Protein AF-A0A535ZJK9-F1 (afdb_monomer)

Sequence (63 aa)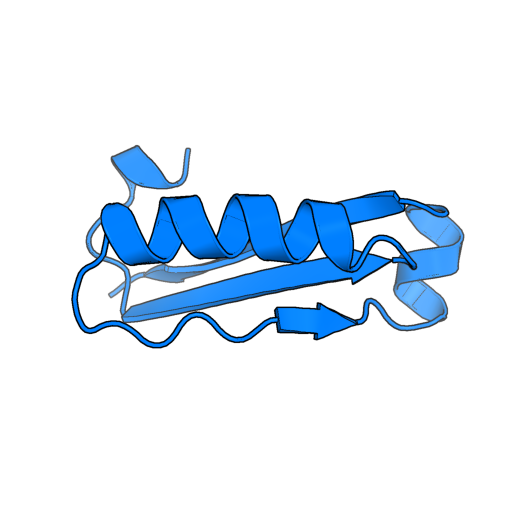:
YFRGELPVEHVAVMHAQAPDEAEAIAKGLRELLPGQEIPIGKIGCVLGTHTGPKALGVVYIKK

Solvent-accessible surface area (backbone atoms only — not comparable to full-atom values): 3731 Å² total; per-residue (Å²): 110,74,84,83,53,61,71,56,73,45,48,35,30,33,18,18,94,30,66,69,65,37,50,57,52,39,51,56,47,41,71,74,40,74,93,55,76,64,52,78,46,74,52,51,69,75,61,29,72,76,60,34,80,60,33,72,45,81,50,71,40,68,110

Foldseek 3Di:
DVVVQPPFPAKEKEFAQCVVVSVVVQVVVCVVPPPHDYYYYYDDPVVCVVQDHGDMDMDTHGD

Mean predicted aligned error: 2.48 Å

pLDDT: mean 95.69, std 4.1, range [75.62, 98.62]

Radius of gyration: 12.0 Å; Cα contacts (8 Å, |Δi|>4): 9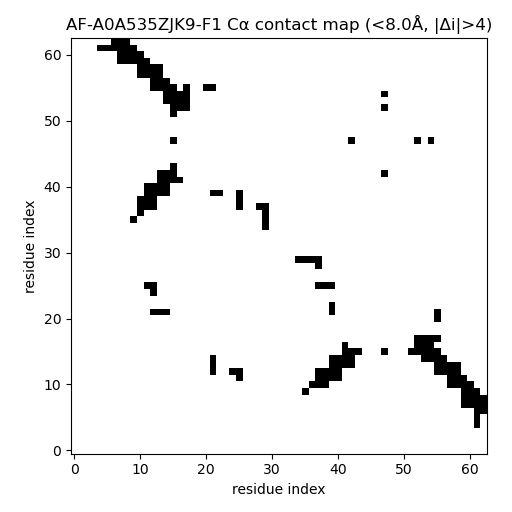2; chains: 1; bounding box: 32×17×28 Å

Structure (mmCIF, N/CA/C/O backbone):
data_AF-A0A535ZJK9-F1
#
_entry.id   AF-A0A535ZJK9-F1
#
loop_
_atom_site.group_PDB
_atom_site.id
_atom_site.type_symbol
_atom_site.label_atom_id
_atom_site.label_alt_id
_atom_site.label_comp_id
_atom_site.label_asym_id
_atom_site.label_entity_id
_atom_site.label_seq_id
_atom_site.pdbx_PDB_ins_code
_atom_site.Cartn_x
_atom_site.Cartn_y
_atom_site.Cartn_z
_atom_site.occupancy
_atom_site.B_iso_or_equiv
_atom_site.auth_seq_id
_atom_site.auth_comp_id
_atom_site.auth_asym_id
_atom_site.auth_atom_id
_atom_site.pdbx_PDB_model_num
ATOM 1 N N . TYR A 1 1 ? 7.553 -6.740 14.444 1.00 75.62 1 TYR A N 1
ATOM 2 C CA . TYR A 1 1 ? 7.672 -5.311 14.778 1.00 75.62 1 TYR A CA 1
ATOM 3 C C . TYR A 1 1 ? 6.331 -4.603 14.655 1.00 75.62 1 TYR A C 1
ATOM 5 O O . TYR A 1 1 ? 5.672 -4.559 15.677 1.00 75.62 1 TYR A O 1
ATOM 13 N N . PHE A 1 2 ? 5.836 -4.218 13.470 1.00 88.50 2 PHE A N 1
ATOM 14 C CA . PHE A 1 2 ? 4.570 -3.464 13.310 1.00 88.50 2 PHE A CA 1
ATOM 15 C C . PHE A 1 2 ? 3.388 -3.893 14.210 1.00 88.50 2 PHE A C 1
ATOM 17 O O . PHE A 1 2 ? 2.895 -3.098 14.999 1.00 88.50 2 PHE A O 1
ATOM 24 N N . ARG A 1 3 ? 2.959 -5.166 14.149 1.00 88.25 3 ARG A N 1
ATOM 25 C CA . ARG A 1 3 ? 1.803 -5.665 14.928 1.00 88.25 3 ARG A CA 1
ATOM 26 C C . ARG A 1 3 ? 1.954 -5.509 16.446 1.00 88.25 3 ARG A C 1
ATOM 28 O O . ARG A 1 3 ? 0.954 -5.350 17.130 1.00 88.25 3 ARG A O 1
ATOM 35 N N . GLY A 1 4 ? 3.183 -5.574 16.960 1.0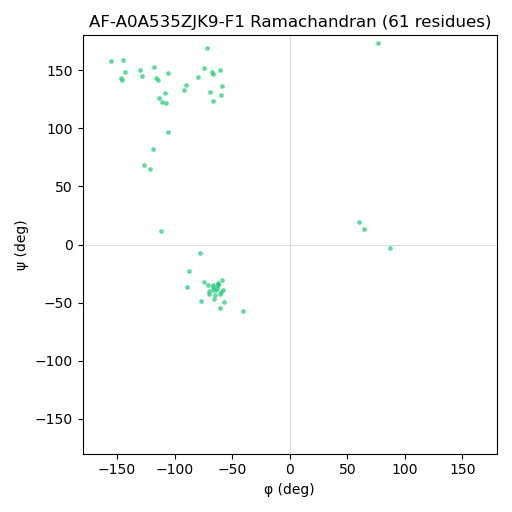0 91.44 4 GLY A N 1
ATOM 36 C CA . GLY A 1 4 ? 3.466 -5.398 18.388 1.00 91.44 4 GLY A CA 1
ATOM 37 C C . GLY A 1 4 ? 3.461 -3.935 18.830 1.00 91.44 4 GLY A C 1
ATOM 38 O O . GLY A 1 4 ? 3.558 -3.664 20.018 1.00 91.44 4 GLY A O 1
ATOM 39 N N . GLU A 1 5 ? 3.358 -3.005 17.882 1.00 90.50 5 GLU A N 1
ATOM 40 C CA . GLU A 1 5 ? 3.340 -1.564 18.127 1.00 90.50 5 GLU A CA 1
ATOM 41 C C . GLU A 1 5 ? 1.976 -0.936 17.813 1.00 90.50 5 GLU A C 1
ATOM 43 O O . GLU A 1 5 ? 1.851 0.285 17.763 1.00 90.50 5 GLU A O 1
ATOM 48 N N . LEU A 1 6 ? 0.950 -1.769 17.612 1.00 91.44 6 LEU A N 1
ATOM 49 C CA . LEU A 1 6 ? -0.432 -1.315 17.548 1.00 91.44 6 LEU A CA 1
ATOM 50 C C . LEU A 1 6 ? -0.899 -0.801 18.928 1.00 91.44 6 LEU A C 1
ATOM 52 O O . LEU A 1 6 ? -0.495 -1.359 19.949 1.00 91.44 6 LEU A O 1
ATOM 56 N N . PRO A 1 7 ? -1.802 0.198 18.972 1.00 92.44 7 PRO A N 1
ATOM 57 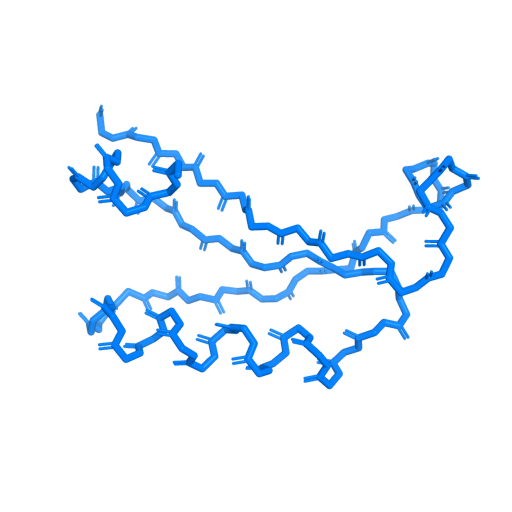C CA . PRO A 1 7 ? -2.392 0.895 17.826 1.00 92.44 7 PRO A CA 1
ATOM 58 C C . PRO A 1 7 ? -1.457 1.963 17.232 1.00 92.44 7 PRO A C 1
ATOM 60 O O . PRO A 1 7 ? -0.778 2.684 17.958 1.00 92.44 7 PRO A O 1
ATOM 63 N N . VAL A 1 8 ? -1.494 2.117 15.908 1.00 93.88 8 VAL A N 1
ATOM 64 C CA . VAL A 1 8 ? -0.797 3.192 15.180 1.00 93.88 8 VAL A CA 1
ATOM 65 C C . VAL A 1 8 ? -1.797 4.247 14.703 1.00 93.88 8 VAL A C 1
ATOM 67 O O . VAL A 1 8 ? -2.949 3.923 14.410 1.00 93.88 8 VAL A O 1
ATOM 70 N N . GLU A 1 9 ? -1.372 5.505 14.644 1.00 94.88 9 GLU A N 1
ATOM 71 C CA . GLU A 1 9 ? -2.176 6.633 14.161 1.00 94.88 9 GLU A CA 1
ATOM 72 C C . GLU A 1 9 ? -2.260 6.642 12.630 1.00 94.88 9 GLU A C 1
ATOM 74 O O . GLU A 1 9 ? -3.352 6.685 12.061 1.00 94.88 9 GLU A O 1
ATOM 79 N N . HIS A 1 10 ? -1.109 6.502 11.969 1.00 96.06 10 HIS A N 1
ATOM 80 C CA . HIS A 1 10 ? -0.988 6.465 10.513 1.00 96.06 10 HIS A CA 1
ATOM 81 C C . HIS A 1 10 ? -0.153 5.274 10.065 1.00 96.06 10 HIS A C 1
ATOM 83 O O . HIS A 1 10 ? 0.776 4.865 10.762 1.00 96.06 10 HIS A O 1
ATOM 89 N N . VAL A 1 11 ? -0.445 4.758 8.873 1.00 97.50 11 VAL A N 1
ATOM 90 C CA . VAL A 1 11 ? 0.326 3.698 8.220 1.00 97.50 11 VAL A CA 1
ATOM 91 C C . VAL A 1 11 ? 0.303 3.899 6.703 1.00 97.50 11 VAL A C 1
ATOM 93 O O . VAL A 1 11 ? -0.706 4.325 6.154 1.00 97.50 11 VAL A O 1
ATOM 96 N N . ALA A 1 12 ? 1.406 3.605 6.019 1.00 98.31 12 ALA A N 1
ATOM 97 C CA . ALA A 1 12 ? 1.503 3.643 4.561 1.00 98.31 12 ALA A CA 1
ATOM 98 C C . ALA A 1 12 ? 2.433 2.541 4.040 1.00 98.31 12 ALA A C 1
ATOM 100 O O . ALA A 1 12 ? 3.309 2.052 4.763 1.00 98.31 12 ALA A O 1
ATOM 101 N N . VAL A 1 13 ? 2.267 2.182 2.766 1.00 98.56 13 VAL A N 1
ATOM 102 C CA . VAL A 1 13 ? 3.171 1.273 2.050 1.00 98.56 13 VAL A CA 1
ATOM 103 C C . VAL A 1 13 ? 3.985 2.066 1.036 1.00 98.56 13 VAL A C 1
ATOM 105 O O . VAL A 1 13 ? 3.441 2.832 0.251 1.00 98.56 13 VAL A O 1
ATOM 108 N N . MET A 1 14 ? 5.299 1.879 1.036 1.00 98.50 14 MET A N 1
ATOM 109 C CA . MET A 1 14 ? 6.231 2.523 0.114 1.00 98.50 14 MET A CA 1
ATOM 110 C C . MET A 1 14 ? 6.873 1.478 -0.797 1.00 98.50 14 MET A C 1
ATOM 112 O O . MET A 1 14 ? 7.208 0.390 -0.331 1.00 98.50 14 MET A O 1
ATOM 116 N N . HIS A 1 15 ? 7.090 1.801 -2.075 1.00 98.62 15 HIS A N 1
ATOM 117 C CA . HIS A 1 15 ? 7.717 0.868 -3.018 1.00 98.62 15 HIS A CA 1
ATOM 118 C C . HIS A 1 15 ? 8.656 1.529 -4.036 1.00 98.62 15 HIS A C 1
ATOM 120 O O . HIS A 1 15 ? 8.416 2.643 -4.500 1.00 98.62 15 HIS A O 1
ATOM 126 N N . ALA A 1 16 ? 9.702 0.815 -4.452 1.00 98.31 16 ALA A N 1
ATOM 127 C CA . ALA A 1 16 ? 10.573 1.189 -5.565 1.00 98.31 16 ALA A CA 1
ATOM 128 C C . ALA A 1 16 ? 10.270 0.303 -6.783 1.00 98.31 16 ALA A C 1
ATOM 130 O O . ALA A 1 16 ? 10.759 -0.815 -6.881 1.00 98.31 16 ALA A O 1
ATOM 131 N N . GLN A 1 17 ? 9.448 0.785 -7.722 1.00 97.44 17 GLN A N 1
ATOM 132 C CA . GLN A 1 17 ? 9.099 0.059 -8.965 1.00 97.44 17 GLN A CA 1
ATOM 133 C C . GLN A 1 17 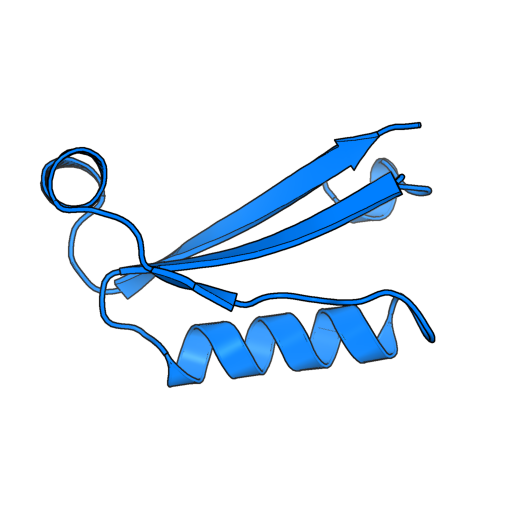? 8.407 -1.310 -8.762 1.00 97.44 17 GLN A C 1
ATOM 135 O O . GLN A 1 17 ? 8.372 -2.111 -9.686 1.00 97.44 17 GLN A O 1
ATOM 140 N N . ALA A 1 18 ? 7.833 -1.556 -7.582 1.00 98.31 18 ALA A N 1
ATOM 141 C CA . ALA A 1 18 ? 7.069 -2.767 -7.243 1.00 98.31 18 ALA A CA 1
ATOM 142 C C . ALA A 1 18 ? 5.615 -2.457 -6.808 1.00 98.31 18 ALA A C 1
ATOM 144 O O . ALA A 1 18 ? 5.303 -2.559 -5.623 1.00 98.31 18 ALA A O 1
ATOM 145 N N . PRO A 1 19 ? 4.756 -1.924 -7.703 1.00 98.31 19 PRO A N 1
ATOM 146 C CA . PRO A 1 19 ? 3.396 -1.512 -7.338 1.00 98.31 19 PRO A CA 1
ATOM 147 C C . PRO A 1 19 ? 2.500 -2.696 -6.950 1.00 98.31 19 PRO A C 1
ATOM 149 O O . PRO A 1 19 ? 1.713 -2.576 -6.016 1.00 98.31 19 PRO A O 1
ATOM 152 N N . ASP A 1 20 ? 2.656 -3.845 -7.607 1.00 98.44 20 ASP A N 1
ATOM 153 C CA . ASP A 1 20 ? 1.810 -5.019 -7.373 1.00 98.44 20 ASP A CA 1
ATOM 154 C C . ASP A 1 20 ? 2.097 -5.642 -5.999 1.00 98.44 20 ASP A C 1
ATOM 156 O O . ASP A 1 20 ? 1.182 -5.964 -5.238 1.00 98.44 20 ASP A O 1
ATOM 160 N N . GLU A 1 21 ? 3.376 -5.750 -5.629 1.00 98.62 21 GLU A N 1
ATOM 161 C CA . GLU A 1 21 ? 3.780 -6.223 -4.307 1.00 98.62 21 GLU A CA 1
ATOM 162 C C . GLU A 1 21 ? 3.364 -5.242 -3.199 1.00 98.62 21 GLU A C 1
ATOM 164 O O . GLU A 1 21 ? 2.973 -5.663 -2.107 1.00 98.62 21 GLU A O 1
ATOM 169 N N . ALA A 1 22 ? 3.394 -3.935 -3.480 1.00 98.62 22 ALA A N 1
ATOM 170 C CA . ALA A 1 22 ? 2.919 -2.912 -2.553 1.00 98.62 22 ALA A CA 1
ATOM 171 C C . ALA A 1 22 ? 1.410 -3.024 -2.301 1.00 98.62 22 ALA A C 1
ATOM 173 O O . ALA A 1 22 ? 0.972 -2.955 -1.151 1.00 98.62 22 ALA A O 1
ATOM 174 N N . GLU A 1 23 ? 0.622 -3.251 -3.354 1.00 98.62 23 GLU A N 1
ATOM 175 C CA . GLU A 1 23 ? -0.825 -3.444 -3.252 1.00 98.62 23 GLU A CA 1
ATOM 176 C C . GLU A 1 23 ? -1.166 -4.714 -2.462 1.00 98.62 23 GLU A C 1
ATOM 178 O O . GLU A 1 23 ? -2.064 -4.697 -1.618 1.00 98.62 23 GLU A O 1
ATOM 183 N N . ALA A 1 24 ? -0.405 -5.799 -2.646 1.00 98.56 24 ALA A N 1
ATOM 184 C CA . ALA A 1 24 ? -0.580 -7.024 -1.867 1.00 98.56 24 ALA A CA 1
ATOM 185 C C . ALA A 1 24 ? -0.362 -6.793 -0.359 1.00 98.56 24 ALA A C 1
ATOM 187 O O . ALA A 1 24 ? -1.149 -7.268 0.466 1.00 98.56 24 ALA A O 1
ATOM 188 N N . ILE A 1 25 ? 0.668 -6.023 0.013 1.00 98.19 25 ILE A N 1
ATOM 189 C CA . ILE A 1 25 ? 0.912 -5.637 1.412 1.00 98.19 25 ILE A CA 1
ATOM 190 C C . ILE A 1 25 ? -0.213 -4.731 1.921 1.00 98.19 25 ILE A C 1
ATOM 192 O O . ILE A 1 25 ? -0.745 -4.964 3.009 1.00 98.19 25 ILE A O 1
ATOM 196 N N . ALA A 1 26 ? -0.601 -3.718 1.141 1.00 98.12 26 ALA A N 1
ATOM 197 C CA . ALA A 1 26 ? -1.649 -2.778 1.519 1.00 98.12 26 ALA A CA 1
ATOM 198 C C . ALA A 1 26 ? -2.987 -3.488 1.752 1.00 98.12 26 ALA A C 1
ATOM 200 O O . ALA A 1 26 ? -3.664 -3.197 2.735 1.00 98.12 26 ALA A O 1
ATOM 201 N N . LYS A 1 27 ? -3.340 -4.473 0.918 1.00 98.06 27 LYS A N 1
ATOM 202 C CA . LYS A 1 27 ? -4.525 -5.314 1.115 1.00 98.06 27 LYS A CA 1
ATOM 203 C C . LYS A 1 27 ? -4.503 -6.014 2.476 1.00 98.06 27 LYS A C 1
ATOM 205 O O . LYS A 1 27 ? -5.471 -5.904 3.223 1.00 98.06 27 LYS A O 1
ATOM 210 N N . GLY A 1 28 ? -3.390 -6.657 2.834 1.00 97.19 28 GLY A N 1
ATOM 211 C CA . GLY A 1 28 ? -3.251 -7.307 4.141 1.00 97.19 28 GLY A CA 1
ATOM 212 C C . GLY A 1 28 ? -3.337 -6.325 5.317 1.00 97.19 28 GLY A C 1
ATOM 213 O O . GLY A 1 28 ? -3.879 -6.660 6.369 1.00 97.19 28 GLY A O 1
ATOM 214 N N . LEU A 1 29 ? -2.844 -5.094 5.146 1.00 96.94 29 LEU A N 1
ATOM 215 C CA . LEU A 1 29 ? -2.982 -4.039 6.154 1.00 96.94 29 LEU A CA 1
ATOM 216 C C . LEU A 1 29 ? -4.425 -3.537 6.279 1.00 96.94 29 LEU A C 1
ATOM 218 O O . LEU A 1 29 ? -4.878 -3.340 7.401 1.00 96.94 29 LEU A O 1
ATOM 222 N N . ARG A 1 30 ? -5.163 -3.387 5.171 1.00 97.06 30 ARG A N 1
ATOM 223 C CA . ARG A 1 30 ? -6.589 -3.001 5.187 1.00 97.06 30 ARG A CA 1
ATOM 224 C C . ARG A 1 30 ? -7.459 -4.048 5.881 1.00 97.06 30 ARG A C 1
ATOM 226 O O . ARG A 1 30 ? -8.387 -3.687 6.594 1.00 97.06 30 ARG A O 1
ATOM 233 N N . GLU A 1 31 ? -7.148 -5.331 5.700 1.00 96.50 31 GLU A N 1
ATOM 234 C CA . GLU A 1 31 ? -7.816 -6.429 6.414 1.00 96.50 31 GLU A CA 1
ATOM 235 C C . GLU A 1 31 ? -7.503 -6.405 7.920 1.00 96.50 31 GLU A C 1
ATOM 237 O O . GLU A 1 31 ? -8.383 -6.647 8.744 1.00 96.50 31 GLU A O 1
ATOM 242 N N . LEU A 1 32 ? -6.259 -6.084 8.290 1.00 94.94 32 LEU A N 1
ATOM 243 C CA . LEU A 1 32 ? -5.820 -6.002 9.686 1.00 94.94 32 LEU A CA 1
ATOM 244 C C . LEU A 1 32 ? -6.341 -4.748 10.414 1.00 94.94 32 LEU A C 1
ATOM 246 O O . LEU A 1 32 ? -6.539 -4.790 11.628 1.00 94.94 32 LEU A O 1
ATOM 250 N N . LEU A 1 33 ? -6.517 -3.638 9.695 1.00 94.94 33 LEU A N 1
ATOM 251 C CA . LEU A 1 33 ? -6.844 -2.309 10.223 1.00 94.94 33 LEU A CA 1
ATOM 252 C C . LEU A 1 33 ? -8.090 -1.762 9.511 1.00 94.94 33 LEU A C 1
ATOM 254 O O . LEU A 1 33 ? -7.998 -0.817 8.719 1.00 94.94 33 LEU A O 1
ATOM 258 N N . PRO A 1 34 ? -9.264 -2.369 9.753 1.00 93.94 34 PRO A N 1
ATOM 259 C CA . PRO A 1 34 ? -10.484 -1.993 9.058 1.00 93.94 34 PRO A CA 1
ATOM 260 C C . PRO A 1 34 ? -10.828 -0.521 9.314 1.00 93.94 34 PRO A C 1
ATOM 262 O O . PRO A 1 34 ? -10.890 -0.071 10.457 1.00 93.94 34 PRO A O 1
ATOM 265 N N . GLY A 1 35 ? -11.068 0.223 8.233 1.00 92.06 35 GLY A N 1
ATOM 266 C CA . GLY A 1 35 ? -11.441 1.641 8.277 1.00 92.06 35 GLY A CA 1
ATOM 267 C C . GLY A 1 35 ? -10.271 2.629 8.313 1.00 92.06 35 GLY A C 1
ATOM 268 O O . GLY A 1 35 ? -10.518 3.830 8.265 1.00 92.06 35 GLY A O 1
ATOM 269 N N . GLN A 1 36 ? -9.019 2.163 8.361 1.00 95.25 36 GLN A N 1
ATOM 270 C CA . GLN A 1 36 ? -7.848 3.035 8.253 1.00 95.25 36 GL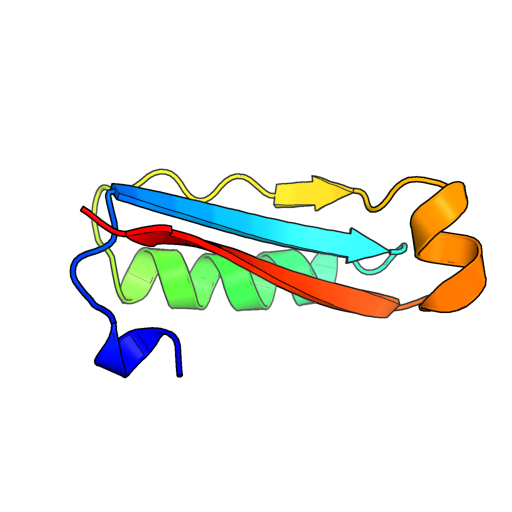N A CA 1
ATOM 271 C C . GLN A 1 36 ? -7.423 3.184 6.784 1.00 95.25 36 GLN A C 1
ATOM 273 O O . GLN A 1 36 ? -7.391 2.209 6.029 1.00 95.25 36 GLN A O 1
ATOM 278 N N . GLU A 1 37 ? -7.091 4.405 6.362 1.00 96.19 37 GLU A N 1
ATOM 279 C CA . GLU A 1 37 ? -6.523 4.630 5.032 1.00 96.19 37 GLU A CA 1
ATOM 280 C C . GLU A 1 37 ? -5.105 4.058 4.953 1.00 96.19 37 GLU A C 1
ATOM 282 O O . GLU A 1 37 ? -4.268 4.330 5.811 1.00 96.19 37 GLU A O 1
ATOM 287 N N . ILE A 1 38 ? -4.836 3.288 3.893 1.00 98.19 38 ILE A N 1
ATOM 288 C CA . ILE A 1 38 ? -3.518 2.710 3.607 1.00 98.19 38 ILE A CA 1
ATOM 289 C C . ILE A 1 38 ? -3.028 3.264 2.258 1.00 98.19 38 ILE A C 1
ATOM 291 O O . ILE A 1 38 ? -3.242 2.619 1.220 1.00 98.19 38 ILE A O 1
ATOM 295 N N . PRO A 1 39 ? -2.436 4.474 2.228 1.00 98.25 39 PRO A N 1
ATOM 296 C CA . PRO A 1 39 ? -1.860 5.035 1.016 1.00 98.25 39 PRO A CA 1
ATOM 297 C C . PRO A 1 39 ? -0.637 4.234 0.565 1.00 98.25 39 PRO A C 1
ATOM 299 O O . PRO A 1 39 ? 0.141 3.719 1.376 1.00 98.25 39 PRO A O 1
ATOM 302 N N . ILE A 1 40 ? -0.462 4.167 -0.754 1.00 98.62 40 ILE A N 1
ATOM 303 C CA . ILE A 1 40 ? 0.709 3.573 -1.396 1.00 98.62 40 ILE A CA 1
ATOM 304 C C . ILE A 1 40 ? 1.522 4.690 -2.043 1.00 98.62 40 ILE A C 1
AT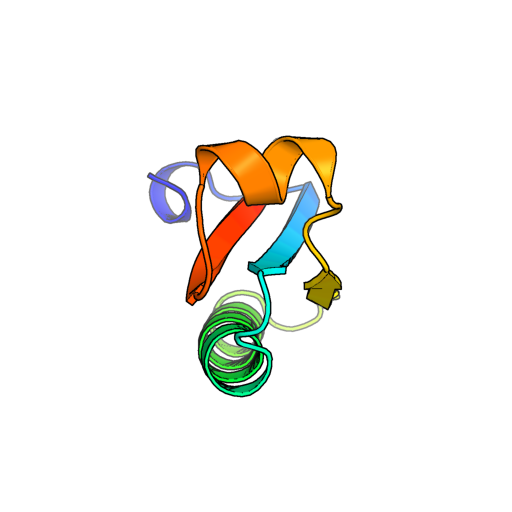OM 306 O O . ILE A 1 40 ? 1.009 5.440 -2.873 1.00 98.62 40 ILE A O 1
ATOM 310 N N . GLY A 1 41 ? 2.788 4.808 -1.654 1.00 98.12 41 GLY A N 1
ATOM 311 C CA . GLY A 1 41 ? 3.713 5.825 -2.142 1.00 98.12 41 GLY A CA 1
ATOM 312 C C . GLY A 1 41 ? 4.915 5.231 -2.870 1.00 98.12 41 GLY A C 1
ATOM 313 O O . GLY A 1 41 ? 5.363 4.117 -2.599 1.00 98.12 41 GLY A O 1
ATOM 314 N N . LYS A 1 42 ? 5.488 6.004 -3.793 1.00 98.19 42 LYS A N 1
ATOM 315 C CA . LYS A 1 42 ? 6.694 5.609 -4.526 1.00 98.19 42 LYS A CA 1
ATOM 316 C C . LYS A 1 42 ? 7.947 6.117 -3.815 1.00 98.19 42 LYS A C 1
ATOM 318 O O . LYS A 1 42 ? 8.047 7.292 -3.470 1.00 98.19 42 LYS A O 1
ATOM 323 N N . ILE A 1 43 ? 8.930 5.240 -3.649 1.00 98.12 43 ILE A N 1
ATOM 324 C CA . ILE A 1 43 ? 10.271 5.587 -3.183 1.00 98.12 43 ILE A CA 1
ATOM 325 C C . ILE A 1 43 ? 10.957 6.447 -4.256 1.00 98.12 43 ILE A C 1
ATOM 327 O O . ILE A 1 43 ? 11.070 6.051 -5.418 1.00 98.12 43 ILE A O 1
ATOM 331 N N . GLY A 1 44 ? 11.396 7.644 -3.858 1.00 96.25 44 GLY A N 1
ATOM 332 C CA . GLY A 1 44 ? 12.104 8.589 -4.726 1.00 96.25 44 GLY A CA 1
ATOM 333 C C . GLY A 1 44 ? 13.536 8.157 -5.063 1.00 96.25 44 GL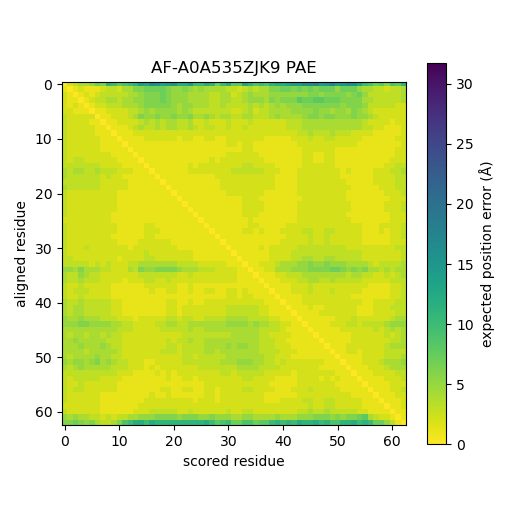Y A C 1
ATOM 334 O O . GLY A 1 44 ? 14.086 7.242 -4.453 1.00 96.25 44 GLY A O 1
ATOM 335 N N . CYS A 1 45 ? 14.163 8.847 -6.020 1.00 95.19 45 CYS A N 1
ATOM 336 C CA . CYS A 1 45 ? 15.465 8.470 -6.586 1.00 95.19 45 CYS A CA 1
ATOM 337 C C . CYS A 1 45 ? 16.597 8.364 -5.553 1.00 95.19 45 CYS A C 1
ATOM 339 O O . CYS A 1 45 ? 17.397 7.435 -5.633 1.00 95.19 45 CYS A O 1
ATOM 341 N N . VAL A 1 46 ? 16.647 9.263 -4.567 1.00 97.31 46 VAL A N 1
ATOM 342 C CA . VAL A 1 46 ? 17.697 9.267 -3.535 1.00 97.31 46 VAL A CA 1
ATOM 343 C C . VAL A 1 46 ? 17.669 7.959 -2.748 1.00 97.31 46 VAL A C 1
ATOM 345 O O . VAL A 1 46 ? 18.650 7.222 -2.721 1.00 97.31 46 VAL A O 1
ATOM 348 N N . LEU A 1 47 ? 16.515 7.610 -2.179 1.00 95.94 47 LEU A N 1
ATOM 349 C CA . LEU A 1 47 ? 16.373 6.382 -1.401 1.00 95.94 47 LEU A CA 1
ATOM 350 C C . LEU A 1 47 ? 16.409 5.131 -2.298 1.00 95.94 47 LEU A C 1
ATOM 352 O O . LEU A 1 47 ? 16.985 4.111 -1.921 1.00 95.94 47 LEU A O 1
ATOM 356 N N . GLY A 1 48 ? 15.862 5.222 -3.513 1.00 95.75 48 GLY A N 1
ATOM 357 C CA . GLY A 1 48 ? 15.888 4.151 -4.510 1.00 95.75 48 GLY A CA 1
ATOM 358 C C . GLY A 1 48 ? 17.299 3.768 -4.961 1.00 95.75 48 GLY A C 1
ATOM 359 O O . GLY A 1 48 ? 17.559 2.592 -5.185 1.00 95.75 48 GLY A O 1
ATOM 360 N N . THR A 1 49 ? 18.235 4.723 -5.023 1.00 96.81 49 THR A N 1
ATOM 361 C CA . THR A 1 49 ? 19.641 4.458 -5.393 1.00 96.81 49 THR A CA 1
ATOM 362 C C . THR A 1 49 ? 20.322 3.513 -4.403 1.00 96.81 49 THR A C 1
ATOM 364 O O . THR A 1 49 ? 21.133 2.682 -4.798 1.00 96.81 49 THR A O 1
ATOM 367 N N . HIS A 1 50 ? 19.970 3.611 -3.120 1.00 97.44 50 HIS A N 1
ATOM 368 C CA . HIS A 1 50 ? 20.555 2.782 -2.066 1.00 97.44 50 HIS A CA 1
ATOM 369 C C . HIS A 1 50 ? 19.798 1.473 -1.843 1.00 97.44 50 HIS A C 1
ATOM 371 O O . HIS A 1 50 ? 20.407 0.454 -1.537 1.00 97.44 50 HIS A O 1
ATOM 377 N N . THR A 1 51 ? 18.471 1.505 -1.963 1.00 96.88 51 THR A N 1
ATOM 378 C CA . THR A 1 51 ? 17.609 0.348 -1.671 1.00 96.88 51 THR A CA 1
ATOM 379 C C . THR A 1 51 ? 17.414 -0.575 -2.874 1.00 96.88 51 THR A C 1
ATOM 381 O O . THR A 1 51 ? 17.139 -1.759 -2.695 1.00 96.88 51 THR A O 1
ATOM 384 N N . GLY A 1 52 ? 17.608 -0.055 -4.087 1.00 95.56 52 GLY A N 1
ATOM 385 C CA . GLY A 1 52 ? 17.458 -0.783 -5.339 1.00 95.56 52 GLY A CA 1
ATOM 386 C C . GLY A 1 52 ? 15.998 -0.997 -5.772 1.00 95.56 52 GLY A C 1
ATOM 387 O O . GLY A 1 52 ? 15.051 -0.666 -5.050 1.00 95.56 52 GLY A O 1
ATOM 388 N N . PRO A 1 53 ? 15.790 -1.544 -6.985 1.00 96.19 53 PRO A N 1
ATOM 389 C CA . PRO A 1 53 ? 14.467 -1.922 -7.466 1.00 96.19 53 PRO A CA 1
ATOM 390 C C . PRO A 1 53 ? 13.812 -2.971 -6.566 1.00 96.19 53 PRO A C 1
ATOM 392 O O . PRO A 1 53 ? 14.483 -3.819 -5.983 1.00 96.19 53 PRO A O 1
ATOM 395 N N . LYS A 1 54 ? 12.481 -2.945 -6.514 1.00 97.00 54 LYS A N 1
ATOM 396 C CA . LYS A 1 54 ? 11.630 -3.817 -5.693 1.00 97.00 54 LYS A CA 1
ATOM 397 C C . LYS A 1 54 ? 11.782 -3.660 -4.180 1.00 97.00 54 LYS A C 1
ATOM 399 O O . LYS A 1 54 ? 11.243 -4.471 -3.431 1.00 97.00 54 LYS A O 1
ATOM 404 N N . ALA A 1 55 ? 12.445 -2.603 -3.712 1.00 98.00 55 ALA A N 1
ATOM 405 C CA . ALA A 1 55 ? 12.384 -2.234 -2.306 1.00 98.00 55 ALA A CA 1
ATOM 406 C C . ALA A 1 55 ? 10.928 -1.964 -1.885 1.00 98.00 55 ALA A C 1
ATOM 408 O O . ALA A 1 55 ? 10.183 -1.289 -2.601 1.00 98.00 55 ALA A O 1
ATOM 409 N N . LEU A 1 56 ? 10.546 -2.481 -0.718 1.00 98.31 56 LEU A N 1
ATOM 410 C CA . LEU A 1 56 ? 9.225 -2.337 -0.106 1.00 98.31 56 LEU A CA 1
ATOM 411 C C . LEU A 1 56 ? 9.397 -1.851 1.333 1.00 98.31 56 LEU A C 1
ATOM 413 O O . LEU A 1 56 ? 10.341 -2.246 2.016 1.00 98.31 56 LEU A O 1
ATOM 417 N N . GLY A 1 57 ? 8.477 -1.017 1.806 1.00 97.06 57 GLY A N 1
ATOM 418 C CA . GLY A 1 57 ? 8.496 -0.503 3.170 1.00 97.06 57 GLY A CA 1
ATOM 419 C C . GLY A 1 57 ? 7.095 -0.311 3.730 1.00 97.06 57 GLY A C 1
ATOM 420 O O . GLY A 1 57 ? 6.199 0.134 3.022 1.00 97.06 57 GLY A O 1
ATOM 421 N N . VAL A 1 58 ? 6.9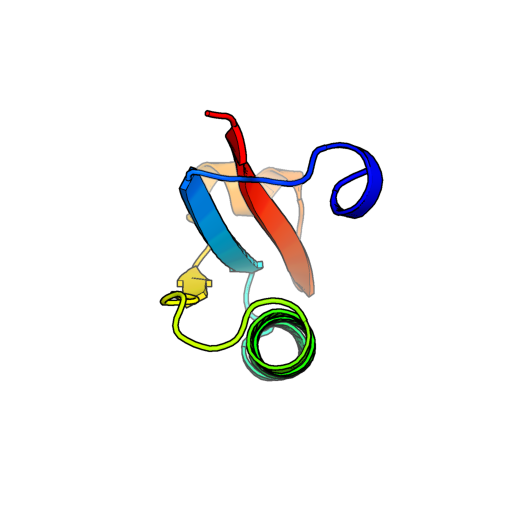25 -0.614 5.015 1.00 97.19 58 VAL A N 1
ATOM 422 C CA . VAL A 1 58 ? 5.756 -0.200 5.799 1.00 97.19 58 VAL A CA 1
ATOM 423 C C . VAL A 1 58 ? 6.227 0.887 6.751 1.00 97.19 58 VAL A C 1
ATOM 425 O O . VAL A 1 58 ? 7.143 0.661 7.541 1.00 97.19 58 VAL A O 1
ATOM 428 N N . VAL A 1 59 ? 5.618 2.064 6.659 1.00 96.69 59 VAL A N 1
ATOM 429 C CA . VAL A 1 59 ? 5.917 3.215 7.519 1.00 96.69 59 VAL A CA 1
ATOM 430 C C . VAL A 1 59 ? 4.691 3.545 8.349 1.00 96.69 59 VAL A C 1
ATOM 432 O O . VAL A 1 59 ? 3.569 3.391 7.871 1.00 96.69 59 VAL A O 1
ATOM 435 N N . TYR A 1 60 ? 4.887 3.955 9.598 1.00 96.75 60 TYR A N 1
ATOM 436 C CA . TYR A 1 60 ? 3.784 4.240 10.508 1.00 96.75 60 TYR A CA 1
ATOM 437 C C . TYR A 1 60 ? 4.179 5.232 11.598 1.00 96.75 60 TYR A C 1
ATOM 439 O O . TYR A 1 60 ? 5.356 5.384 11.926 1.00 96.75 60 TYR A O 1
ATOM 447 N N . ILE A 1 61 ? 3.165 5.884 12.162 1.00 95.44 61 ILE A N 1
ATOM 448 C CA . ILE A 1 61 ? 3.274 6.785 13.311 1.00 95.44 61 ILE A CA 1
ATOM 449 C C . ILE A 1 61 ? 2.530 6.131 14.472 1.00 95.44 61 ILE A C 1
ATOM 451 O O . ILE A 1 61 ? 1.377 5.728 14.320 1.00 95.44 61 ILE A O 1
ATOM 455 N N . LYS A 1 62 ? 3.199 5.978 15.615 1.00 89.50 62 LYS A N 1
ATOM 456 C CA . LYS A 1 62 ? 2.557 5.514 16.852 1.00 89.50 62 LYS A CA 1
ATOM 457 C C . LYS A 1 62 ? 1.717 6.639 17.448 1.00 89.50 62 LYS A C 1
ATOM 459 O O . LYS A 1 62 ? 2.054 7.801 17.253 1.00 89.50 62 LYS A O 1
ATOM 464 N N . LYS A 1 63 ? 0.670 6.267 18.182 1.00 80.75 63 LYS A N 1
ATOM 465 C CA . LYS A 1 63 ? -0.027 7.210 19.061 1.00 80.75 63 LYS A CA 1
ATOM 466 C C . LYS A 1 63 ? 0.875 7.712 20.186 1.00 80.75 63 LYS A C 1
ATOM 468 O O . LYS A 1 63 ? 1.804 6.959 20.566 1.00 80.75 63 LYS A O 1
#

Nearest PDB structures (foldseek):
  6dke-assembly1_A  TM=9.069E-01  e=1.471E-02  Streptococcus pneumoniae
  4x9x-assembly1_A  TM=8.888E-01  e=1.200E-02  Staphylococcus aureus subsp. aureus MW2
  5uxy-assembly1_A  TM=8.654E-01  e=1.826E-01  Lachnospira eligens
  1mgp-assembly1_A  TM=7.558E-01  e=2.239E-01  Thermotoga maritima
  6cng-assembly2_D  TM=8.336E-01  e=6.654E-01  Streptococcus pneumoniae R6

Secondary structure (DSSP, 8-state):
-GGGG-SEEEEEEEESS-HHHHHHHHHHHHHHSTT----EEEPPHHHHHHH-TT-EEEEEEE-